Protein AF-A0A931THS2-F1 (afdb_monomer_lite)

Secondary structure (DSSP, 8-state):
--HHHHHHHHHHHHHHHTT-HHHHHHHHHHHHHHS---PPPHHHHHHHHHHHHHHHHHHHHHHHHHHHHHHHHHHHHHHHHHHHHHHHHHHHHHHHHHHHHHHHHHHHHHHHHHHHTT--HHHHHHHHHHHHHHHHT-HHHHHHHHHHHHHHHHHHHHHHHHHHTTTTS--

pLDDT: mean 73.11, std 12.32, range [36.84, 94.56]

Radius of gyration: 36.41 Å; chains: 1; bounding box: 81×37×89 Å

Foldseek 3Di:
DDPVLVVLVVQLVVCVVVVVVVSNVVSVVVNVVPDDPDPDDPVNVVVVVVVVVVVVVVVVVVVVVVVVVVVVCCVVVVVVCCVVVVVVVVVVVVVVVVLVVVLVVVLVVVVVVCVVVVHDPVVSVVSSVVSVVVVVVPVVVVVVVVVVVVVVVVVVVVVCVVVVVPVPPDD

Sequence (171 aa):
MDEDLLHRYSRWRAAESAGQDEEADAAFKAVFAAVPDRPASLDFAARTMRAIAETAARDARRARRTRAAAMAGGVIGGAAAAYYGAGWLASALSTAFVGALNVLIGAVVSAATVIERGGDAWTVIGSLGRAAAAFVSDPRVTFMLIAIQGIAAAALFALQRLLGSDGETFK

Structure (mmCIF, N/CA/C/O backbone):
data_AF-A0A931THS2-F1
#
_entry.id   AF-A0A931THS2-F1
#
loop_
_atom_site.group_PDB
_atom_site.id
_atom_site.type_symbol
_atom_site.label_atom_id
_atom_site.label_alt_id
_atom_site.label_comp_id
_atom_site.label_asym_id
_atom_site.label_entity_id
_atom_site.label_seq_id
_atom_site.pdbx_PDB_ins_code
_atom_site.Cartn_x
_atom_site.Cartn_y
_atom_site.Cartn_z
_atom_site.occupancy
_atom_site.B_iso_or_equiv
_atom_site.auth_seq_id
_atom_site.auth_comp_id
_atom_site.auth_asym_id
_atom_site.auth_atom_id
_atom_site.pdbx_PDB_model_num
ATOM 1 N N . MET A 1 1 ? -34.697 -0.867 34.767 1.00 59.56 1 MET A N 1
ATOM 2 C CA . MET A 1 1 ? -34.247 0.150 33.797 1.00 59.56 1 MET A CA 1
ATOM 3 C C . MET A 1 1 ? -35.371 1.155 33.746 1.00 59.56 1 MET A C 1
ATOM 5 O O . MET A 1 1 ? -36.477 0.725 33.450 1.00 59.56 1 MET A O 1
ATOM 9 N N . ASP A 1 2 ? -35.133 2.390 34.186 1.00 82.25 2 ASP A N 1
ATOM 10 C CA . ASP A 1 2 ? -36.204 3.380 34.356 1.00 82.25 2 ASP A CA 1
ATOM 11 C C . ASP A 1 2 ? -36.938 3.627 33.034 1.00 82.25 2 ASP A C 1
ATOM 13 O O . ASP A 1 2 ? -36.303 3.755 31.984 1.00 82.25 2 ASP A O 1
ATOM 17 N N . GLU A 1 3 ? -38.272 3.685 33.078 1.00 84.06 3 GLU A N 1
ATOM 18 C CA . GLU A 1 3 ? -39.120 3.926 31.899 1.00 84.06 3 GLU A CA 1
ATOM 19 C C . GLU A 1 3 ? -38.751 5.234 31.177 1.00 84.06 3 GLU A C 1
ATOM 21 O O . GLU A 1 3 ? -38.808 5.305 29.950 1.00 84.06 3 GLU A O 1
ATOM 26 N N . ASP A 1 4 ? -38.269 6.234 31.919 1.00 85.44 4 ASP A N 1
ATOM 27 C CA . ASP A 1 4 ? -37.792 7.511 31.381 1.00 85.44 4 ASP A CA 1
ATOM 28 C C . ASP A 1 4 ? -36.524 7.351 30.514 1.00 85.44 4 ASP A C 1
ATOM 30 O O . ASP A 1 4 ? -36.424 7.920 29.426 1.00 85.44 4 ASP A O 1
ATOM 34 N N . LEU A 1 5 ? -35.576 6.496 30.916 1.00 85.12 5 LEU A N 1
ATOM 35 C CA . LEU A 1 5 ? -34.376 6.208 30.115 1.00 85.12 5 LEU A CA 1
ATOM 36 C C . LEU A 1 5 ? -34.723 5.483 28.811 1.00 85.12 5 LEU A C 1
ATOM 38 O O . LEU A 1 5 ? -34.158 5.791 27.762 1.00 85.12 5 LEU A O 1
ATOM 42 N N . LEU A 1 6 ? -35.671 4.545 28.867 1.00 88.00 6 LEU A N 1
ATOM 43 C CA . LEU A 1 6 ? -36.189 3.847 27.689 1.00 88.00 6 LEU A CA 1
ATOM 44 C C . LEU A 1 6 ? -36.870 4.814 26.719 1.00 88.00 6 LEU A C 1
ATOM 46 O O . LEU A 1 6 ? -36.627 4.747 25.512 1.00 88.00 6 LEU A O 1
ATOM 50 N N . HIS A 1 7 ? -37.668 5.746 27.240 1.00 88.81 7 HIS A N 1
ATOM 51 C CA . HIS A 1 7 ? -38.327 6.760 26.429 1.00 88.81 7 HIS A CA 1
ATOM 52 C C . HIS A 1 7 ? -37.309 7.684 25.743 1.00 88.81 7 HIS A C 1
ATOM 54 O O . HIS A 1 7 ? -37.352 7.853 24.522 1.00 88.81 7 HIS A O 1
ATOM 60 N N . ARG A 1 8 ? -36.321 8.198 26.484 1.00 88.56 8 ARG A N 1
ATOM 61 C CA . ARG A 1 8 ? -35.245 9.044 25.934 1.00 88.56 8 ARG A CA 1
ATOM 62 C C . ARG A 1 8 ? -34.393 8.308 24.898 1.00 88.56 8 ARG A C 1
ATOM 64 O O . ARG A 1 8 ? -34.107 8.867 23.843 1.00 88.56 8 ARG A O 1
ATOM 71 N N . TYR A 1 9 ? -34.054 7.044 25.152 1.00 89.69 9 TYR A N 1
ATOM 72 C CA . TYR A 1 9 ? -33.337 6.198 24.196 1.00 89.69 9 TYR A CA 1
ATOM 73 C C . TYR A 1 9 ? -34.141 5.986 22.908 1.00 89.69 9 TYR A C 1
ATOM 75 O O . TYR A 1 9 ? -33.600 6.111 21.811 1.00 89.69 9 TYR A O 1
ATOM 83 N N . SER A 1 10 ? -35.443 5.706 23.027 1.00 91.81 10 SER A N 1
ATOM 84 C CA . SER A 1 10 ? -36.316 5.516 21.864 1.00 91.81 10 SER A CA 1
ATOM 85 C C . SER A 1 10 ? -36.422 6.779 21.004 1.00 91.81 10 SER A C 1
ATOM 87 O O . SER A 1 10 ? -36.411 6.685 19.778 1.00 91.81 10 SER A O 1
ATOM 89 N N . ARG A 1 11 ? -36.434 7.958 21.641 1.00 90.25 11 ARG A N 1
ATOM 90 C CA . ARG A 1 11 ? -36.458 9.262 20.974 1.00 90.25 11 ARG A CA 1
ATOM 91 C C . ARG A 1 11 ? -35.161 9.550 20.226 1.00 90.25 11 ARG A C 1
ATOM 93 O O . ARG A 1 11 ? -35.215 9.920 19.059 1.00 90.25 11 ARG A O 1
ATOM 100 N N . TRP A 1 12 ? -34.017 9.319 20.870 1.00 93.62 12 TRP A N 1
ATOM 101 C CA . TRP A 1 12 ? -32.712 9.421 20.215 1.00 93.62 12 TRP A CA 1
ATOM 102 C C . TRP A 1 12 ? -32.638 8.508 18.984 1.00 93.62 12 TRP A C 1
ATOM 104 O O . TRP A 1 12 ? -32.339 8.962 17.885 1.00 93.62 12 TRP A O 1
ATOM 114 N N . ARG A 1 13 ? -33.014 7.234 19.141 1.00 94.56 13 ARG A N 1
ATOM 115 C CA . ARG A 1 13 ? -32.947 6.234 18.067 1.00 94.56 13 ARG A CA 1
ATOM 116 C C . ARG A 1 13 ? -33.883 6.549 16.894 1.00 94.56 13 ARG A C 1
ATOM 118 O O . ARG A 1 13 ? -33.567 6.188 15.764 1.00 94.56 13 ARG A O 1
ATOM 125 N N . ALA A 1 14 ? -35.016 7.204 17.154 1.00 93.81 14 ALA A N 1
ATOM 126 C CA . ALA A 1 14 ? -35.934 7.682 16.123 1.00 93.81 14 ALA A CA 1
ATOM 127 C C . ALA A 1 14 ? -35.346 8.863 15.328 1.00 93.81 14 ALA A C 1
ATOM 129 O O . ALA A 1 14 ? -35.363 8.812 14.099 1.00 93.81 14 ALA A O 1
ATOM 130 N N . ALA A 1 15 ? -34.772 9.862 16.010 1.00 90.62 15 ALA A N 1
ATOM 131 C CA . ALA A 1 15 ? -34.123 11.017 15.379 1.00 90.62 15 ALA A CA 1
ATOM 132 C C . ALA A 1 15 ? -32.909 10.608 14.523 1.00 90.62 15 ALA A C 1
ATOM 134 O O . ALA A 1 15 ? -32.779 11.042 13.380 1.00 90.62 15 ALA A O 1
ATOM 135 N N . GLU A 1 16 ? -32.085 9.686 15.032 1.00 91.19 16 GLU A N 1
ATOM 136 C CA . GLU A 1 16 ? -30.945 9.106 14.308 1.00 91.19 16 GLU A CA 1
ATOM 137 C C . GLU A 1 16 ? -31.406 8.396 13.023 1.00 91.19 16 GLU A C 1
ATOM 139 O O . GLU A 1 16 ? -30.885 8.626 11.936 1.00 91.19 16 GLU A O 1
ATOM 144 N N . SER A 1 17 ? -32.452 7.564 13.121 1.00 93.38 17 SER A N 1
ATOM 145 C CA . SER A 1 17 ? -32.993 6.846 11.959 1.00 93.38 17 SER A CA 1
ATOM 146 C C . SER A 1 17 ? -33.655 7.758 10.920 1.00 93.38 17 SER A C 1
ATOM 148 O O . SER A 1 17 ? -33.793 7.362 9.764 1.00 93.38 17 SER A O 1
ATOM 150 N N . ALA A 1 18 ? -34.056 8.965 11.328 1.00 94.12 18 ALA A N 1
ATOM 151 C CA . ALA A 1 18 ? -34.640 9.986 10.467 1.00 94.12 18 ALA A CA 1
ATOM 152 C C . ALA A 1 18 ? -33.591 10.940 9.858 1.00 94.12 18 ALA A C 1
ATOM 154 O O . ALA A 1 18 ? -33.964 11.793 9.054 1.00 94.12 18 ALA A O 1
ATOM 155 N N . GLY A 1 19 ? -32.305 10.806 10.215 1.00 92.38 19 GLY A N 1
ATOM 156 C CA . GLY A 1 19 ? -31.227 11.685 9.743 1.00 92.38 19 GLY A CA 1
ATOM 157 C C . GLY A 1 19 ? -31.298 13.110 10.304 1.00 92.38 19 GLY A C 1
ATOM 158 O O . GLY A 1 19 ? -30.885 14.058 9.642 1.00 92.38 19 GLY A O 1
ATOM 159 N N . GLN A 1 20 ? -31.892 13.283 11.487 1.00 92.56 20 GLN A N 1
ATOM 160 C CA . GLN A 1 20 ? -32.038 14.580 12.147 1.00 92.56 20 GLN A CA 1
ATOM 161 C C . GLN A 1 20 ? -30.887 14.802 13.133 1.00 92.56 20 GLN A C 1
ATOM 163 O O . GLN A 1 20 ? -31.077 14.703 14.344 1.00 92.56 20 GLN A O 1
ATOM 168 N N . ASP A 1 21 ? -29.697 15.094 12.608 1.00 90.88 21 ASP A N 1
ATOM 169 C CA . ASP A 1 21 ? -28.438 15.110 13.370 1.00 90.88 21 ASP A CA 1
ATOM 170 C C . ASP A 1 21 ? -28.481 16.004 14.624 1.00 90.88 21 ASP A C 1
ATOM 172 O O . ASP A 1 21 ? -28.057 15.580 15.695 1.00 90.88 21 ASP A O 1
ATOM 176 N N . GLU A 1 22 ? -29.052 17.212 14.545 1.00 91.44 22 GLU A N 1
ATOM 177 C CA . GLU A 1 22 ? -29.143 18.127 15.699 1.00 91.44 22 GLU A CA 1
ATOM 178 C C . GLU A 1 22 ? -30.064 17.596 16.812 1.00 91.44 22 GLU A C 1
ATOM 180 O O . GLU A 1 22 ? -29.766 17.735 18.004 1.00 91.44 22 GLU A O 1
ATOM 185 N N . GLU A 1 23 ? -31.184 16.970 16.439 1.00 88.62 23 GLU A N 1
ATOM 186 C CA . GLU A 1 23 ? -32.134 16.391 17.393 1.00 88.62 23 GLU A CA 1
ATOM 187 C C . GLU A 1 23 ? -31.596 15.079 17.978 1.00 88.62 23 GLU A C 1
ATOM 189 O O . GLU A 1 23 ? -31.765 14.821 19.174 1.00 88.62 23 GLU A O 1
ATOM 194 N N . ALA A 1 24 ? -30.880 14.292 17.172 1.00 87.94 24 ALA A N 1
ATOM 195 C CA . ALA A 1 24 ? -30.158 13.111 17.621 1.00 87.94 24 ALA A CA 1
ATOM 196 C C . ALA A 1 24 ? -29.085 13.490 18.653 1.00 87.94 24 ALA A C 1
ATOM 198 O O . ALA A 1 24 ? -29.066 12.920 19.743 1.00 87.94 24 ALA A O 1
ATOM 199 N N . ASP A 1 25 ? -28.279 14.518 18.392 1.00 91.56 25 ASP A N 1
ATOM 200 C CA . ASP A 1 25 ? -27.254 14.997 19.324 1.00 91.56 25 ASP A CA 1
ATOM 201 C C . ASP A 1 25 ? -27.852 15.502 20.647 1.00 91.56 25 ASP A C 1
ATOM 203 O O . ASP A 1 25 ? -27.347 15.206 21.738 1.00 91.56 25 ASP A O 1
ATOM 207 N N . ALA A 1 26 ? -28.953 16.257 20.578 1.00 89.69 26 ALA A N 1
ATOM 208 C CA . ALA A 1 26 ? -29.652 16.753 21.761 1.00 89.69 26 ALA A CA 1
ATOM 209 C C . ALA A 1 26 ? -30.255 15.605 22.591 1.00 89.69 26 ALA A C 1
ATOM 211 O O . ALA A 1 26 ? -30.106 15.572 23.819 1.00 89.69 26 ALA A O 1
ATOM 212 N N . ALA A 1 27 ? -30.895 14.637 21.932 1.00 88.56 27 ALA A N 1
ATOM 213 C CA . ALA A 1 27 ? -31.472 13.467 22.581 1.00 88.56 27 ALA A CA 1
ATOM 214 C C . ALA A 1 27 ? -30.389 12.543 23.161 1.00 88.56 27 ALA A C 1
ATOM 216 O O . ALA A 1 27 ? -30.545 12.043 24.277 1.00 88.56 27 ALA A O 1
ATOM 217 N N . PHE A 1 28 ? -29.264 12.377 22.465 1.00 89.94 28 PHE A N 1
ATOM 218 C CA . PHE A 1 28 ? -28.112 11.616 22.938 1.00 89.94 28 PHE A CA 1
ATOM 219 C C . PHE A 1 28 ? -27.535 12.220 24.221 1.00 89.94 28 PHE A C 1
ATOM 221 O O . PHE A 1 28 ? -27.371 11.510 25.214 1.00 89.94 28 PHE A O 1
ATOM 228 N N . LYS A 1 29 ? -27.312 13.542 24.258 1.00 91.19 29 LYS A N 1
ATOM 229 C CA . LYS A 1 29 ? -26.867 14.248 25.475 1.00 91.19 29 LYS A CA 1
ATOM 230 C C . LYS A 1 29 ? -27.838 14.043 26.638 1.00 91.19 29 LYS A C 1
ATOM 232 O O . LYS A 1 29 ? -27.397 13.820 27.763 1.00 91.19 29 LYS A O 1
ATOM 237 N N . ALA A 1 30 ? -29.146 14.073 26.377 1.00 88.56 30 ALA A N 1
ATOM 238 C CA . ALA A 1 30 ? -30.173 13.864 27.398 1.00 88.56 30 ALA A CA 1
ATOM 239 C C . ALA A 1 30 ? -30.220 12.422 27.936 1.00 88.56 30 ALA A C 1
ATOM 241 O O . ALA A 1 30 ? -30.531 12.225 29.113 1.00 88.56 30 ALA A O 1
ATOM 242 N N . VAL A 1 31 ? -29.914 11.424 27.098 1.00 89.31 31 VAL A N 1
ATOM 243 C CA . VAL A 1 31 ? -29.732 10.027 27.523 1.00 89.31 31 VAL A CA 1
ATOM 244 C C . VAL A 1 31 ? -28.463 9.904 28.357 1.00 89.31 31 VAL A C 1
ATOM 246 O O . VAL A 1 31 ? -28.515 9.370 29.460 1.00 89.31 31 VAL A O 1
ATOM 249 N N . PHE A 1 32 ? -27.343 10.440 27.869 1.00 86.12 32 PHE A N 1
ATOM 250 C CA . PHE A 1 32 ? -26.042 10.327 28.524 1.00 86.12 32 PHE A CA 1
ATOM 251 C C . PHE A 1 32 ? -26.024 11.006 29.899 1.00 86.12 32 PHE A C 1
ATOM 253 O O . PHE A 1 32 ? -25.539 10.426 30.863 1.00 86.12 32 PHE A O 1
ATOM 260 N N . ALA A 1 33 ? -26.633 12.189 30.023 1.00 88.88 33 ALA A N 1
ATOM 261 C CA . ALA A 1 33 ? -26.763 12.903 31.294 1.00 88.88 33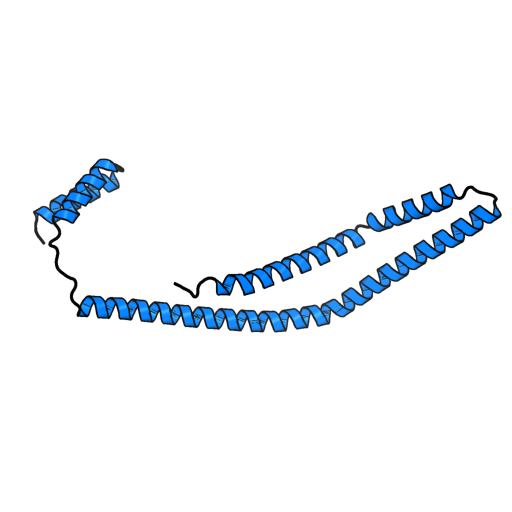 ALA A CA 1
ATOM 262 C C . ALA A 1 33 ? -27.664 12.182 32.315 1.00 88.88 33 ALA A C 1
ATOM 264 O O . ALA A 1 33 ? -27.545 12.420 33.514 1.00 88.88 33 ALA A O 1
ATOM 265 N N . ALA A 1 34 ? -28.573 11.319 31.852 1.00 86.12 34 ALA A N 1
ATOM 266 C CA . ALA A 1 34 ? -29.447 10.524 32.712 1.00 86.12 34 ALA A CA 1
ATOM 267 C C . ALA A 1 34 ? -28.808 9.194 33.150 1.00 86.12 34 ALA A C 1
ATOM 269 O O . ALA A 1 34 ? -29.362 8.504 34.009 1.00 86.12 34 ALA A O 1
ATOM 270 N N . VAL A 1 35 ? -27.654 8.813 32.586 1.00 83.12 35 VAL A N 1
ATOM 271 C CA . VAL A 1 35 ? -26.925 7.621 33.025 1.00 83.12 35 VAL A CA 1
ATOM 272 C C . VAL A 1 35 ? -26.259 7.923 34.371 1.00 83.12 35 VAL A C 1
ATOM 274 O O . VAL A 1 35 ? -25.478 8.869 34.467 1.00 83.12 35 VAL A O 1
ATOM 277 N N . PRO A 1 36 ? -26.531 7.133 35.425 1.00 81.06 36 PRO A N 1
ATOM 278 C CA . PRO A 1 36 ? -25.878 7.331 36.707 1.00 81.06 36 PRO A CA 1
ATOM 279 C C . PRO A 1 36 ? -24.377 7.077 36.578 1.00 81.06 36 PRO A C 1
ATOM 281 O O . PRO A 1 36 ? -23.967 6.020 36.089 1.00 81.06 36 PRO A O 1
ATOM 284 N N . ASP A 1 37 ? -23.579 8.019 37.076 1.00 78.69 37 ASP A N 1
ATOM 285 C CA . ASP A 1 37 ? -22.126 7.901 37.133 1.00 78.69 37 ASP A CA 1
ATOM 286 C C . ASP A 1 37 ? -21.752 6.842 38.179 1.00 78.69 37 ASP A C 1
ATOM 288 O O . ASP A 1 37 ? -21.668 7.093 39.384 1.00 78.69 37 ASP A O 1
ATOM 292 N N . ARG A 1 38 ? -21.664 5.588 37.728 1.00 80.62 38 ARG A N 1
ATOM 293 C CA . ARG A 1 38 ? -21.221 4.460 38.543 1.00 80.62 38 ARG A CA 1
ATOM 294 C C . ARG A 1 38 ? -19.804 4.103 38.125 1.00 80.62 38 ARG A C 1
ATOM 296 O O . ARG A 1 38 ? -19.618 3.687 36.979 1.00 80.62 38 ARG A O 1
ATOM 303 N N . PRO A 1 39 ? -18.819 4.184 39.037 1.00 80.69 39 PRO A N 1
ATOM 304 C CA . PRO A 1 39 ? -17.473 3.746 38.719 1.00 80.69 39 PRO A CA 1
ATOM 305 C C . PRO A 1 39 ? -17.519 2.275 38.304 1.00 80.69 39 PRO A C 1
ATOM 307 O O . PRO A 1 39 ? -18.121 1.436 38.984 1.00 80.69 39 PRO A O 1
ATOM 310 N N . ALA A 1 40 ? -16.906 1.966 37.162 1.00 79.44 40 ALA A N 1
ATOM 311 C CA . ALA A 1 40 ? -16.756 0.591 36.720 1.00 79.44 40 ALA A CA 1
ATOM 312 C C . ALA A 1 40 ? -16.045 -0.211 37.818 1.00 79.44 40 ALA A C 1
ATOM 314 O O . ALA A 1 40 ? -15.078 0.260 38.422 1.00 79.44 40 ALA A O 1
ATOM 315 N N . SER A 1 41 ? -16.521 -1.426 38.096 1.00 89.25 41 SER A N 1
ATOM 316 C CA . SER A 1 41 ? -15.869 -2.255 39.105 1.00 89.25 41 SER A CA 1
ATOM 317 C C . SER A 1 41 ? -14.440 -2.586 38.671 1.00 89.25 41 SER A C 1
ATOM 319 O O . SER A 1 41 ? -14.168 -2.823 37.490 1.00 89.25 41 SER A O 1
ATOM 321 N N . LEU A 1 42 ? -13.518 -2.647 39.634 1.00 89.44 42 LEU A N 1
ATOM 322 C CA . LEU A 1 42 ? -12.133 -3.055 39.374 1.00 89.44 42 LEU A CA 1
ATOM 323 C C . LEU A 1 42 ? -12.063 -4.429 38.692 1.00 89.44 42 LEU A C 1
ATOM 325 O O . LEU A 1 42 ? -11.206 -4.661 37.846 1.00 89.44 42 LEU A O 1
ATOM 329 N N . ASP A 1 43 ? -13.006 -5.315 39.009 1.00 92.12 43 ASP A N 1
ATOM 330 C CA . ASP A 1 43 ? -13.120 -6.633 38.390 1.00 92.12 43 ASP A CA 1
ATOM 331 C C . ASP A 1 43 ? -13.551 -6.570 36.912 1.00 92.12 43 ASP A C 1
ATOM 333 O O . ASP A 1 43 ? -13.038 -7.313 36.073 1.00 92.12 43 ASP A O 1
ATOM 337 N N . PHE A 1 44 ? -14.452 -5.650 36.554 1.00 89.94 44 PHE A N 1
ATOM 338 C CA . PHE A 1 44 ? -14.795 -5.393 35.156 1.00 89.94 44 PHE A CA 1
ATOM 339 C C . PHE A 1 44 ? -13.590 -4.832 34.391 1.00 89.94 44 PHE A C 1
ATOM 341 O O . PHE A 1 44 ? -13.250 -5.342 33.324 1.00 89.94 44 PHE A O 1
ATOM 348 N N . ALA A 1 45 ? -12.895 -3.843 34.960 1.00 88.94 45 ALA A N 1
ATOM 349 C CA . ALA A 1 45 ? -11.683 -3.284 34.364 1.00 88.94 45 ALA A CA 1
ATOM 350 C C . ALA A 1 45 ? -10.597 -4.357 34.164 1.00 88.94 45 ALA A C 1
ATOM 352 O O . ALA A 1 45 ? -10.015 -4.455 33.082 1.00 88.94 45 ALA A O 1
ATOM 353 N N . ALA A 1 46 ? -10.376 -5.221 35.159 1.00 91.06 46 ALA A N 1
ATOM 354 C CA . ALA A 1 46 ? -9.411 -6.313 35.076 1.00 91.06 46 ALA A CA 1
ATOM 355 C C . ALA A 1 46 ? -9.771 -7.334 33.984 1.00 91.06 46 ALA A C 1
ATOM 357 O O . ALA A 1 46 ? -8.893 -7.776 33.238 1.00 91.06 46 ALA A O 1
ATOM 358 N N . ARG A 1 47 ? -11.055 -7.695 33.848 1.00 92.69 47 ARG A N 1
ATOM 359 C CA . ARG A 1 47 ? -11.525 -8.605 32.790 1.00 92.69 47 ARG A CA 1
ATOM 360 C C . ARG A 1 47 ? -11.356 -8.005 31.400 1.00 92.69 47 ARG A C 1
ATOM 362 O O . ARG A 1 47 ? -10.855 -8.690 30.510 1.00 92.69 47 ARG A O 1
ATOM 369 N N . THR A 1 48 ? -11.700 -6.734 31.230 1.00 92.19 48 THR A N 1
ATOM 370 C CA . THR A 1 48 ? -11.545 -6.028 29.953 1.00 92.19 48 THR A CA 1
ATOM 371 C C . THR A 1 48 ? -10.074 -5.906 29.562 1.00 92.19 48 THR A C 1
ATOM 373 O O . THR A 1 48 ? -9.706 -6.269 28.447 1.00 92.19 48 THR A O 1
ATOM 376 N N . MET A 1 49 ? -9.199 -5.502 30.488 1.00 90.25 49 MET A N 1
ATOM 377 C CA . MET A 1 49 ? -7.757 -5.410 30.225 1.00 90.25 49 MET A CA 1
ATOM 378 C C . MET A 1 49 ? -7.136 -6.773 29.904 1.00 90.25 49 MET A C 1
ATOM 380 O O . MET A 1 49 ? -6.290 -6.862 29.017 1.00 90.25 49 MET A O 1
ATOM 384 N N . ARG A 1 50 ? -7.580 -7.852 30.564 1.00 91.88 50 ARG A N 1
ATOM 385 C CA . ARG A 1 50 ? -7.139 -9.216 30.236 1.00 91.88 50 ARG A CA 1
ATOM 386 C C . ARG A 1 50 ? -7.561 -9.618 28.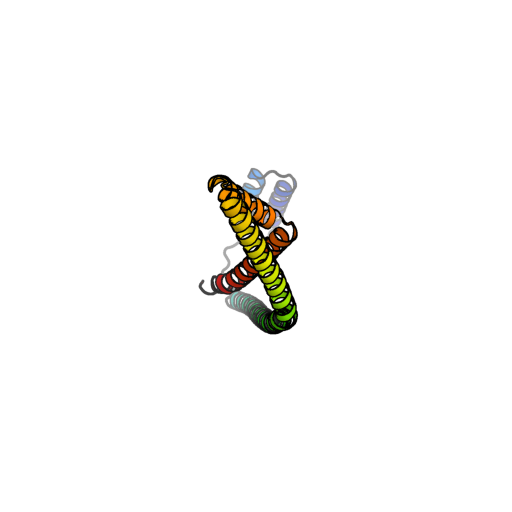821 1.00 91.88 50 ARG A C 1
ATOM 388 O O . ARG A 1 50 ? -6.732 -10.138 28.082 1.00 91.88 50 ARG A O 1
ATOM 395 N N . ALA A 1 51 ? -8.801 -9.333 28.423 1.00 88.44 51 ALA A N 1
ATOM 396 C CA . ALA A 1 51 ? -9.277 -9.619 27.070 1.00 88.44 51 ALA A CA 1
ATOM 397 C C . ALA A 1 51 ? -8.476 -8.848 26.003 1.00 88.44 51 ALA A C 1
ATOM 399 O O . ALA A 1 51 ? -8.056 -9.440 25.010 1.00 88.44 51 ALA A O 1
ATOM 400 N N . ILE A 1 52 ? -8.188 -7.563 26.249 1.00 87.69 52 ILE A N 1
ATOM 401 C CA . ILE A 1 52 ? -7.347 -6.730 25.372 1.00 87.69 52 ILE A CA 1
ATOM 402 C C . ILE A 1 52 ? -5.916 -7.282 25.294 1.00 87.69 52 ILE A C 1
ATOM 404 O O . ILE A 1 52 ? -5.330 -7.366 24.215 1.00 87.69 52 ILE A O 1
ATOM 408 N N . ALA A 1 53 ? -5.342 -7.694 26.426 1.00 85.31 53 ALA A N 1
ATOM 409 C CA . ALA A 1 53 ? -4.003 -8.273 26.463 1.00 85.31 53 ALA A CA 1
ATOM 410 C C . ALA A 1 53 ? -3.931 -9.598 25.685 1.00 85.31 53 ALA A C 1
ATOM 412 O O . ALA A 1 53 ? -2.954 -9.853 24.980 1.00 85.31 53 ALA A O 1
ATOM 413 N N . GLU A 1 54 ? -4.967 -10.434 25.765 1.00 87.69 54 GLU A N 1
ATOM 414 C CA . GLU A 1 54 ? -5.049 -11.685 25.009 1.00 87.69 54 GLU A CA 1
ATOM 415 C C . GLU A 1 54 ? -5.149 -11.451 23.497 1.00 87.69 54 GLU A C 1
ATOM 417 O O . GLU A 1 54 ? -4.486 -12.157 22.728 1.00 87.69 54 GLU A O 1
ATOM 422 N N . THR A 1 55 ? -5.929 -10.460 23.052 1.00 82.69 55 THR A N 1
ATOM 423 C CA . THR A 1 55 ? -5.998 -10.094 21.630 1.00 82.69 55 THR A CA 1
ATOM 424 C C . THR A 1 55 ? -4.672 -9.515 21.147 1.00 82.69 55 THR A C 1
ATOM 426 O O . THR A 1 55 ? -4.124 -10.008 20.162 1.00 82.69 55 THR A O 1
ATOM 429 N N . ALA A 1 56 ? -4.078 -8.586 21.901 1.00 77.44 56 ALA A N 1
ATOM 430 C CA . ALA A 1 56 ? -2.775 -8.007 21.577 1.00 77.44 56 ALA A CA 1
ATOM 431 C C . ALA A 1 56 ? -1.671 -9.079 21.493 1.00 77.44 56 ALA A C 1
ATOM 433 O O . ALA A 1 56 ? -0.847 -9.077 20.576 1.00 77.44 56 ALA A O 1
ATOM 434 N N . ALA A 1 57 ? -1.677 -10.060 22.400 1.00 81.12 57 ALA A N 1
ATOM 435 C CA . ALA A 1 57 ? -0.726 -11.168 22.373 1.00 81.12 57 ALA A CA 1
ATOM 436 C C . ALA A 1 57 ? -0.908 -12.079 21.145 1.00 81.12 57 ALA A C 1
ATOM 438 O O . ALA A 1 57 ? 0.079 -12.588 20.599 1.00 81.12 57 ALA A O 1
ATOM 439 N N . ARG A 1 58 ? -2.149 -12.305 20.694 1.00 78.50 58 ARG A N 1
ATOM 440 C CA . ARG A 1 58 ? -2.434 -13.065 19.464 1.00 78.50 58 ARG A CA 1
ATOM 441 C C . ARG A 1 58 ? -1.939 -12.320 18.228 1.00 78.50 58 ARG A C 1
ATOM 443 O O . ARG A 1 58 ? -1.275 -12.941 17.391 1.00 78.50 58 ARG A O 1
ATOM 450 N N . ASP A 1 59 ? -2.172 -11.016 18.155 1.00 73.44 59 ASP A N 1
ATOM 451 C CA . ASP A 1 59 ? -1.723 -10.182 17.038 1.00 73.44 59 ASP A CA 1
ATOM 452 C C . ASP A 1 59 ? -0.196 -10.097 16.975 1.00 73.44 59 ASP A C 1
ATOM 454 O O . ASP A 1 59 ? 0.394 -10.337 15.918 1.00 73.44 59 ASP A O 1
ATOM 458 N N . ALA A 1 60 ? 0.472 -9.926 18.119 1.00 71.19 60 ALA A N 1
ATOM 459 C CA . ALA A 1 60 ? 1.931 -9.944 18.202 1.00 71.19 60 ALA A CA 1
ATOM 460 C C . ALA A 1 60 ? 2.532 -11.276 17.710 1.00 71.19 60 ALA A C 1
ATOM 462 O O . ALA A 1 60 ? 3.531 -11.297 16.984 1.00 71.19 60 ALA A O 1
ATOM 463 N N . ARG A 1 61 ? 1.919 -12.417 18.057 1.00 76.88 61 ARG A N 1
ATOM 464 C CA . ARG A 1 61 ? 2.353 -13.737 17.559 1.00 76.88 61 ARG A CA 1
ATOM 465 C C . ARG A 1 61 ? 2.141 -13.874 16.053 1.00 76.88 61 ARG A C 1
ATOM 467 O O . ARG A 1 61 ? 2.991 -14.453 15.374 1.00 76.88 61 ARG A O 1
ATOM 474 N N . ARG A 1 62 ? 1.032 -13.350 15.524 1.00 72.00 62 ARG A N 1
ATOM 475 C CA . ARG A 1 62 ? 0.733 -13.377 14.088 1.00 72.00 62 ARG A CA 1
ATOM 476 C C . ARG A 1 62 ? 1.729 -12.523 13.304 1.00 72.00 62 ARG A C 1
ATOM 478 O O . ARG A 1 62 ? 2.283 -13.020 12.329 1.00 72.00 62 ARG A O 1
ATOM 485 N N . ALA A 1 63 ? 2.041 -11.323 13.790 1.00 68.81 63 ALA A N 1
ATOM 486 C CA . ALA A 1 63 ? 3.046 -10.435 13.208 1.00 68.81 63 ALA A CA 1
ATOM 487 C C . ALA A 1 63 ? 4.451 -11.065 13.189 1.00 68.81 63 ALA A C 1
ATOM 489 O O . ALA A 1 63 ? 5.163 -10.995 12.189 1.00 68.81 63 ALA A O 1
ATOM 490 N N . ARG A 1 64 ? 4.849 -11.760 14.263 1.00 70.44 64 ARG A N 1
ATOM 491 C CA . ARG A 1 64 ? 6.129 -12.492 14.287 1.00 70.44 64 ARG A CA 1
ATOM 492 C C . ARG A 1 64 ? 6.176 -13.611 13.246 1.00 70.44 64 ARG A C 1
ATOM 494 O O . ARG A 1 64 ? 7.186 -13.769 12.567 1.00 70.44 64 ARG A O 1
ATOM 501 N N . ARG A 1 65 ? 5.085 -14.370 13.089 1.00 71.88 65 ARG A N 1
ATOM 502 C CA . ARG A 1 65 ? 4.999 -15.452 12.093 1.00 71.88 65 ARG A CA 1
ATOM 503 C C . ARG A 1 65 ? 5.034 -14.927 10.661 1.00 71.88 65 ARG A C 1
ATOM 505 O O . ARG A 1 65 ? 5.722 -15.513 9.832 1.00 71.88 65 ARG A O 1
ATOM 512 N N . THR A 1 66 ? 4.336 -13.832 10.365 1.00 69.31 66 THR A N 1
ATOM 513 C CA . THR A 1 66 ? 4.357 -13.233 9.023 1.00 69.31 66 THR A CA 1
ATOM 514 C C . THR A 1 66 ? 5.728 -12.653 8.687 1.00 69.31 66 THR A C 1
ATOM 516 O O . THR A 1 66 ? 6.199 -12.864 7.574 1.00 69.31 66 THR A O 1
ATOM 519 N N . ARG A 1 67 ? 6.412 -12.008 9.645 1.00 67.00 67 ARG A N 1
ATOM 520 C CA . ARG A 1 67 ? 7.804 -11.553 9.474 1.00 67.00 67 ARG A CA 1
ATOM 521 C C . ARG A 1 67 ? 8.754 -12.721 9.199 1.00 67.00 67 ARG A C 1
ATOM 523 O O . ARG A 1 67 ? 9.519 -12.660 8.241 1.00 67.00 67 ARG A O 1
ATOM 530 N N . ALA A 1 68 ? 8.660 -13.806 9.971 1.00 70.81 68 ALA A N 1
ATOM 531 C CA . ALA A 1 68 ? 9.487 -14.996 9.763 1.00 70.81 68 ALA A CA 1
ATOM 532 C C . ALA A 1 68 ? 9.243 -15.641 8.385 1.00 70.81 68 ALA A C 1
ATOM 534 O O . ALA A 1 68 ? 10.194 -15.971 7.678 1.00 70.81 68 ALA A O 1
ATOM 535 N N . ALA A 1 69 ? 7.978 -15.762 7.972 1.00 66.75 69 ALA A N 1
ATOM 536 C CA . ALA A 1 69 ? 7.619 -16.291 6.658 1.00 66.75 69 ALA A CA 1
ATOM 537 C C . ALA A 1 69 ? 8.108 -15.390 5.512 1.00 66.75 69 ALA A C 1
ATOM 539 O O . ALA A 1 69 ? 8.601 -15.894 4.506 1.00 66.75 69 ALA A O 1
ATOM 540 N N . ALA A 1 70 ? 8.021 -14.066 5.670 1.00 67.19 70 ALA A N 1
ATOM 541 C CA . ALA A 1 70 ? 8.509 -13.111 4.680 1.00 67.19 70 ALA A CA 1
ATOM 542 C C . ALA A 1 70 ? 10.036 -13.168 4.527 1.00 67.19 70 ALA A C 1
ATOM 544 O O . ALA A 1 70 ? 10.530 -13.168 3.403 1.00 67.19 70 ALA A O 1
ATOM 545 N N . MET A 1 71 ? 10.781 -13.275 5.632 1.00 70.25 71 MET A N 1
ATOM 546 C CA . MET A 1 71 ? 12.238 -13.439 5.587 1.00 70.25 71 MET A CA 1
ATOM 547 C C . MET A 1 71 ? 12.633 -14.753 4.907 1.00 70.25 71 MET A C 1
ATOM 549 O O . MET A 1 71 ? 13.463 -14.745 4.001 1.00 70.25 71 MET A O 1
ATOM 553 N N . ALA A 1 72 ? 11.999 -15.869 5.281 1.00 67.94 72 ALA A N 1
ATOM 554 C CA . ALA A 1 72 ? 12.268 -17.167 4.666 1.00 67.94 72 ALA A CA 1
ATOM 555 C C . ALA A 1 72 ? 11.944 -17.169 3.161 1.00 67.94 72 ALA A C 1
ATOM 557 O O . ALA A 1 72 ? 12.755 -17.618 2.350 1.00 67.94 72 ALA A O 1
ATOM 558 N N . GLY A 1 73 ? 10.794 -16.606 2.775 1.00 64.12 73 GLY A N 1
ATOM 559 C CA . GLY A 1 73 ? 10.404 -16.459 1.373 1.00 64.12 73 GLY A CA 1
ATOM 560 C C . GLY A 1 73 ? 11.346 -15.547 0.586 1.00 64.12 73 GLY A C 1
ATOM 561 O O . GLY A 1 73 ? 11.694 -15.866 -0.548 1.00 64.12 73 GLY A O 1
ATOM 562 N N . GLY A 1 74 ? 11.814 -14.455 1.196 1.00 66.75 74 GLY A N 1
ATOM 563 C CA . GLY A 1 74 ? 12.773 -13.532 0.590 1.00 66.75 74 GLY A CA 1
ATOM 564 C C . GLY A 1 74 ? 14.130 -14.178 0.310 1.00 66.75 74 GLY A C 1
ATOM 565 O O . GLY A 1 74 ? 14.667 -14.002 -0.779 1.00 66.75 74 GLY A O 1
ATOM 566 N N . VAL A 1 75 ? 14.661 -14.974 1.244 1.00 71.44 75 VAL A N 1
ATOM 567 C CA . VAL A 1 75 ? 15.940 -15.685 1.056 1.00 71.44 75 VAL A CA 1
ATOM 568 C C . VAL A 1 75 ? 15.835 -16.720 -0.063 1.00 71.44 75 VAL A C 1
ATOM 570 O O . VAL A 1 75 ? 16.684 -16.750 -0.953 1.00 71.44 75 VAL A O 1
ATOM 573 N N . ILE A 1 76 ? 14.778 -17.537 -0.061 1.00 70.62 76 ILE A N 1
ATOM 574 C CA . ILE A 1 76 ? 14.571 -18.572 -1.084 1.00 70.62 76 ILE A CA 1
ATOM 575 C C . ILE A 1 76 ? 14.331 -17.932 -2.457 1.00 70.62 76 ILE A C 1
ATOM 577 O O . ILE A 1 76 ? 14.956 -18.324 -3.442 1.00 70.62 76 ILE A O 1
ATOM 581 N N . GLY A 1 77 ? 13.467 -16.916 -2.522 1.00 67.50 77 GLY A N 1
ATOM 582 C CA . GLY A 1 77 ? 13.175 -16.188 -3.755 1.00 67.50 77 GLY A CA 1
ATOM 583 C C . GLY A 1 77 ? 14.400 -15.462 -4.309 1.00 67.50 77 GLY A C 1
ATOM 584 O O . GLY A 1 77 ? 14.661 -15.533 -5.507 1.00 67.50 77 GLY A O 1
ATOM 585 N N . GLY A 1 78 ? 15.194 -14.830 -3.441 1.00 67.00 78 GLY A N 1
ATOM 586 C CA . GLY A 1 78 ? 16.437 -14.160 -3.817 1.00 67.00 78 GLY A CA 1
ATOM 587 C C . GLY A 1 78 ? 17.492 -15.130 -4.347 1.00 67.00 78 GLY A C 1
ATOM 588 O O . GLY A 1 78 ? 18.093 -14.868 -5.387 1.00 67.00 78 GLY A O 1
ATOM 589 N N . ALA A 1 79 ? 17.676 -16.280 -3.692 1.00 68.50 79 ALA A N 1
ATOM 590 C CA . ALA A 1 79 ? 18.606 -17.311 -4.149 1.00 68.50 79 ALA A CA 1
ATOM 591 C C . ALA A 1 79 ? 18.194 -17.896 -5.510 1.00 68.50 79 ALA A C 1
ATOM 593 O O . ALA A 1 79 ? 19.035 -18.045 -6.396 1.00 68.50 79 ALA A O 1
ATOM 594 N N . ALA A 1 80 ? 16.901 -18.168 -5.710 1.00 67.00 80 ALA A N 1
ATOM 595 C CA . ALA A 1 80 ? 16.383 -18.630 -6.994 1.00 67.00 80 ALA A CA 1
ATOM 596 C C . ALA A 1 80 ? 16.565 -17.567 -8.091 1.00 67.00 80 ALA A C 1
ATOM 598 O O . ALA A 1 80 ? 17.060 -17.878 -9.173 1.00 67.00 80 ALA A O 1
ATOM 599 N N . ALA A 1 81 ? 16.238 -16.304 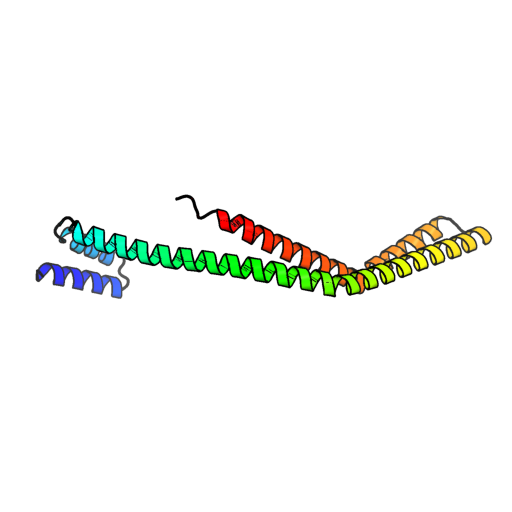-7.806 1.00 68.81 81 ALA A N 1
ATOM 600 C CA . ALA A 1 81 ? 16.428 -15.206 -8.748 1.00 68.81 81 ALA A CA 1
ATOM 601 C C . ALA A 1 81 ? 17.906 -15.016 -9.125 1.00 68.81 81 ALA A C 1
ATOM 603 O O . ALA A 1 81 ? 18.209 -14.808 -10.296 1.00 68.81 81 ALA A O 1
ATOM 604 N N . ALA A 1 82 ? 18.830 -15.143 -8.170 1.00 71.19 82 ALA A N 1
ATOM 605 C CA . ALA A 1 82 ? 20.262 -15.072 -8.442 1.00 71.19 82 ALA A CA 1
ATOM 606 C C . ALA A 1 82 ? 20.740 -16.252 -9.302 1.00 71.19 82 ALA A C 1
ATOM 608 O O . ALA A 1 82 ? 21.438 -16.047 -10.292 1.00 71.19 82 ALA A O 1
ATOM 609 N N . TYR A 1 83 ? 20.330 -17.478 -8.964 1.00 74.56 83 TYR A N 1
ATOM 610 C CA . TYR A 1 83 ? 20.751 -18.686 -9.672 1.00 74.56 83 TYR A CA 1
ATOM 611 C C . TYR A 1 83 ? 20.231 -18.731 -11.115 1.00 74.56 83 TYR A C 1
ATOM 613 O O . TYR A 1 83 ? 21.008 -18.895 -12.054 1.00 74.56 83 TYR A O 1
ATOM 621 N N . TYR A 1 84 ? 18.925 -18.527 -11.311 1.00 73.12 84 TYR A N 1
ATOM 622 C CA . TYR A 1 84 ? 18.315 -18.547 -12.644 1.00 73.12 84 TYR A CA 1
ATOM 623 C C . TYR A 1 84 ? 18.589 -17.260 -13.432 1.00 73.12 84 TYR A C 1
ATOM 625 O O . TYR A 1 84 ? 18.704 -17.292 -14.657 1.00 73.12 84 TYR A O 1
ATOM 633 N N . GLY A 1 85 ? 18.737 -16.127 -12.743 1.00 69.25 85 GLY A N 1
ATOM 634 C CA . GLY A 1 85 ? 19.026 -14.838 -13.361 1.00 69.25 85 GLY A CA 1
ATOM 635 C C . GLY A 1 85 ? 20.459 -14.723 -13.867 1.00 69.25 85 GLY A C 1
ATOM 636 O O . GLY A 1 85 ? 20.667 -14.113 -14.910 1.00 69.25 85 GLY A O 1
ATOM 637 N N . ALA A 1 86 ? 21.443 -15.339 -13.201 1.00 68.88 86 ALA A N 1
ATOM 638 C CA . ALA A 1 86 ? 22.855 -15.210 -13.569 1.00 68.88 86 ALA A CA 1
ATOM 639 C C . ALA A 1 86 ? 23.152 -15.677 -15.003 1.00 68.88 86 ALA A C 1
ATOM 641 O O . ALA A 1 86 ? 23.867 -14.993 -15.734 1.00 68.88 86 ALA A O 1
ATOM 642 N N . GLY A 1 87 ? 22.568 -16.800 -15.437 1.00 70.69 87 GLY A N 1
ATOM 643 C CA . GLY A 1 87 ? 22.755 -17.309 -16.801 1.00 70.69 87 GLY A CA 1
ATOM 644 C C . GLY A 1 87 ? 22.134 -16.402 -17.866 1.00 70.69 87 GLY A C 1
ATOM 645 O O . GLY A 1 87 ? 22.745 -16.141 -18.906 1.00 70.69 87 GLY A O 1
ATOM 646 N N . TRP A 1 88 ? 20.944 -15.864 -17.585 1.00 75.62 88 TRP A N 1
ATOM 647 C CA . TRP A 1 88 ? 20.282 -14.905 -18.468 1.00 75.62 88 TRP A CA 1
ATOM 648 C C . TRP A 1 88 ? 21.054 -13.584 -18.539 1.00 75.62 88 TRP A C 1
ATOM 650 O O . TRP A 1 88 ? 21.302 -13.074 -19.630 1.00 75.62 88 TRP A O 1
ATOM 660 N N . LEU A 1 89 ? 21.512 -13.076 -17.390 1.00 70.00 89 LEU A N 1
ATOM 661 C CA . LEU A 1 89 ? 22.281 -11.839 -17.298 1.00 70.00 89 LEU A CA 1
ATOM 662 C C . LEU A 1 89 ? 23.612 -11.964 -18.044 1.00 70.00 89 LEU A C 1
ATOM 664 O O . LEU A 1 89 ? 23.946 -11.088 -18.833 1.00 70.00 89 LEU A O 1
ATOM 668 N N . ALA A 1 90 ? 24.339 -13.069 -17.854 1.00 68.75 90 ALA A N 1
ATOM 669 C CA . ALA A 1 90 ? 25.600 -13.327 -18.544 1.00 68.75 90 ALA A CA 1
ATOM 670 C C . ALA A 1 90 ? 25.412 -13.423 -20.068 1.00 68.75 90 ALA A C 1
ATOM 672 O O . ALA A 1 90 ? 26.184 -12.836 -20.827 1.00 68.75 90 ALA A O 1
ATOM 673 N N . SER A 1 91 ? 24.353 -14.100 -20.520 1.00 71.62 91 SER A N 1
ATOM 674 C CA . SER A 1 91 ? 24.037 -14.230 -21.950 1.00 71.62 91 SER A CA 1
ATOM 675 C C . SER A 1 91 ? 23.657 -12.886 -22.573 1.00 71.62 91 SER A C 1
ATOM 677 O O . SER A 1 91 ? 24.125 -12.537 -23.660 1.00 71.62 91 SER A O 1
ATOM 679 N N . ALA A 1 92 ? 22.847 -12.093 -21.874 1.00 71.62 92 ALA A N 1
ATOM 680 C CA . ALA A 1 92 ? 22.444 -10.775 -22.340 1.00 71.62 92 ALA A CA 1
ATOM 681 C C . ALA A 1 92 ? 23.629 -9.795 -22.369 1.00 71.62 92 ALA A C 1
ATOM 683 O O . ALA A 1 92 ? 23.802 -9.074 -23.352 1.00 71.62 92 ALA A O 1
ATOM 684 N N . LEU A 1 93 ? 24.497 -9.829 -21.351 1.00 70.00 93 LEU A N 1
ATOM 685 C CA . LEU A 1 93 ? 25.704 -9.005 -21.291 1.00 70.00 93 LEU A CA 1
ATOM 686 C C . LEU A 1 93 ? 26.693 -9.374 -22.403 1.00 70.00 93 LEU A C 1
ATOM 688 O O . LEU A 1 93 ? 27.248 -8.490 -23.049 1.00 70.00 93 LEU A O 1
ATOM 692 N N . SER A 1 94 ? 26.860 -10.670 -22.679 1.00 74.00 94 SER A N 1
ATOM 693 C CA . SER A 1 94 ? 27.683 -11.158 -23.790 1.00 74.00 94 SER A CA 1
ATOM 694 C C . SER A 1 94 ? 27.142 -10.684 -25.141 1.00 74.00 94 SER A C 1
ATOM 696 O O . SER A 1 94 ? 27.895 -10.152 -25.954 1.00 74.00 94 SER A O 1
ATOM 698 N N . THR A 1 95 ? 25.828 -10.784 -25.358 1.00 74.50 95 THR A N 1
ATOM 699 C CA . THR A 1 95 ? 25.194 -10.349 -26.612 1.00 74.50 95 THR A CA 1
ATOM 700 C C . THR A 1 95 ? 25.330 -8.837 -26.812 1.00 74.50 95 THR A C 1
ATOM 702 O O . THR A 1 95 ? 25.665 -8.383 -27.906 1.00 74.50 95 THR A O 1
ATOM 705 N N . ALA A 1 96 ? 25.139 -8.054 -25.746 1.00 69.44 96 ALA A N 1
ATOM 706 C CA . ALA A 1 96 ? 25.337 -6.608 -25.771 1.00 69.44 96 ALA A CA 1
ATOM 707 C C . ALA A 1 96 ? 26.802 -6.234 -26.052 1.00 69.44 96 ALA A C 1
ATOM 709 O O . ALA A 1 96 ? 27.067 -5.341 -26.855 1.00 69.44 96 ALA A O 1
ATOM 710 N N . PHE A 1 97 ? 27.756 -6.948 -25.448 1.00 70.81 97 PHE A N 1
ATOM 711 C CA . PHE A 1 97 ? 29.186 -6.720 -25.651 1.00 70.81 97 PHE A CA 1
ATOM 712 C C . PHE A 1 97 ? 29.632 -7.039 -27.084 1.00 70.81 97 PHE A C 1
ATOM 714 O O . PHE A 1 97 ? 30.342 -6.246 -27.702 1.00 70.81 97 PHE A O 1
ATOM 721 N N . VAL A 1 98 ? 29.164 -8.156 -27.652 1.00 76.50 98 VAL A N 1
ATOM 722 C CA . VAL A 1 98 ? 29.409 -8.511 -29.061 1.00 76.50 98 VAL A CA 1
ATOM 723 C C . VAL A 1 98 ? 28.787 -7.474 -30.001 1.00 76.50 98 VAL A C 1
ATOM 725 O O . VAL A 1 98 ? 29.429 -7.055 -30.963 1.00 76.50 98 VAL A O 1
ATOM 728 N N . GLY A 1 99 ? 27.572 -7.003 -29.703 1.00 72.44 99 GLY A N 1
ATOM 729 C CA . GLY A 1 99 ? 26.930 -5.919 -30.450 1.00 72.44 99 GLY A CA 1
ATOM 730 C C . GLY A 1 99 ? 27.759 -4.631 -30.443 1.00 72.44 99 GLY A C 1
ATOM 731 O O . GLY A 1 99 ? 28.005 -4.053 -31.501 1.00 72.44 99 GLY A O 1
ATOM 732 N N . ALA A 1 100 ? 28.258 -4.224 -29.275 1.00 67.44 100 ALA A N 1
ATOM 733 C CA . ALA A 1 100 ? 29.107 -3.043 -29.131 1.00 67.44 100 ALA A CA 1
ATOM 734 C C . ALA A 1 100 ? 30.438 -3.178 -29.894 1.00 67.44 100 ALA A C 1
ATOM 736 O O . ALA A 1 100 ? 30.852 -2.241 -30.579 1.00 67.44 100 ALA A O 1
ATOM 737 N N . LEU A 1 101 ? 31.081 -4.350 -29.837 1.00 69.25 101 LEU A N 1
ATOM 738 C CA . LEU A 1 101 ? 32.301 -4.636 -30.597 1.00 69.25 101 LEU A CA 1
ATOM 739 C C . LEU A 1 101 ? 32.070 -4.564 -32.108 1.00 69.25 101 LEU A C 1
ATOM 741 O O . LEU A 1 101 ? 32.870 -3.956 -32.813 1.00 69.25 101 LEU A O 1
ATOM 745 N N . ASN A 1 102 ? 30.965 -5.118 -32.608 1.00 76.69 102 ASN A N 1
ATOM 746 C CA . ASN A 1 102 ? 30.634 -5.054 -34.032 1.00 76.69 102 ASN A CA 1
ATOM 747 C C . ASN A 1 102 ? 30.400 -3.613 -34.508 1.00 76.69 102 ASN A C 1
ATOM 749 O O . ASN A 1 102 ? 30.857 -3.247 -35.591 1.00 76.69 102 ASN A O 1
ATOM 753 N N . VAL A 1 103 ? 29.745 -2.780 -33.693 1.00 71.88 103 VAL A N 1
ATOM 754 C CA . VAL A 1 103 ? 29.577 -1.347 -33.987 1.00 71.88 103 VAL A CA 1
ATOM 755 C C . VAL A 1 103 ? 30.930 -0.636 -34.023 1.00 71.88 103 VAL A C 1
ATOM 757 O O . VAL A 1 103 ? 31.185 0.133 -34.949 1.00 71.88 103 VAL A O 1
ATOM 760 N N . LEU A 1 104 ? 31.820 -0.922 -33.068 1.00 68.19 104 LEU A N 1
ATOM 761 C CA . LEU A 1 104 ? 33.161 -0.339 -33.027 1.00 68.19 104 LEU A CA 1
ATOM 762 C C . LEU A 1 104 ? 33.993 -0.744 -34.250 1.00 68.19 104 LEU A C 1
ATOM 764 O O . LEU A 1 104 ? 34.598 0.112 -34.889 1.00 68.19 104 LEU A O 1
ATOM 768 N N . ILE A 1 105 ? 33.987 -2.029 -34.612 1.00 70.50 105 ILE A N 1
ATOM 769 C CA . ILE A 1 105 ? 34.685 -2.537 -35.799 1.00 70.50 105 ILE A CA 1
ATOM 770 C C . ILE A 1 105 ? 34.123 -1.873 -37.059 1.00 70.50 105 ILE A C 1
ATOM 772 O O . ILE A 1 105 ? 34.891 -1.356 -37.868 1.00 70.50 105 ILE A O 1
ATOM 776 N N . GLY A 1 106 ? 32.797 -1.817 -37.210 1.00 70.19 106 GLY A N 1
ATOM 777 C CA . GLY A 1 106 ? 32.152 -1.159 -38.348 1.00 70.19 106 GLY A CA 1
ATOM 778 C C . GLY A 1 106 ? 32.502 0.327 -38.452 1.00 70.19 106 GLY A C 1
ATOM 779 O O . GLY A 1 106 ? 32.740 0.832 -39.552 1.00 70.19 106 GLY A O 1
ATOM 780 N N . ALA A 1 107 ? 32.604 1.014 -37.314 1.00 64.62 107 ALA A N 1
ATOM 781 C CA . ALA A 1 107 ? 33.020 2.408 -37.248 1.00 64.62 107 ALA A CA 1
ATOM 782 C C . ALA A 1 107 ? 34.494 2.598 -37.641 1.00 64.62 107 ALA A C 1
ATOM 784 O O . ALA A 1 107 ? 34.798 3.497 -38.420 1.00 64.62 107 ALA A O 1
ATOM 785 N N . VAL A 1 108 ? 35.399 1.738 -37.162 1.00 68.50 108 VAL A N 1
ATOM 786 C CA . VAL A 1 108 ? 36.832 1.787 -37.501 1.00 68.50 108 VAL A CA 1
ATOM 787 C C . VAL A 1 108 ? 37.063 1.477 -38.979 1.00 68.50 108 VAL A C 1
ATOM 789 O O . VAL A 1 108 ? 37.792 2.209 -39.643 1.00 68.50 108 VAL A O 1
ATOM 792 N N . VAL A 1 109 ? 36.409 0.444 -39.519 1.00 74.69 109 VAL A N 1
ATOM 793 C CA . VAL A 1 109 ? 36.492 0.098 -40.948 1.00 74.69 109 VAL A CA 1
ATOM 794 C C . VAL A 1 109 ? 35.957 1.244 -41.803 1.00 74.69 109 VAL A C 1
ATOM 796 O O . VAL A 1 109 ? 36.620 1.656 -42.752 1.00 74.69 109 VAL A O 1
ATOM 799 N N . SER A 1 110 ? 34.807 1.816 -41.429 1.00 66.50 110 SER A N 1
ATOM 800 C CA . SER A 1 110 ? 34.238 2.969 -42.135 1.00 66.50 110 SER A CA 1
ATOM 801 C C . SER A 1 110 ? 35.179 4.173 -42.088 1.00 66.50 110 SER A C 1
ATOM 803 O O . SER A 1 110 ? 35.433 4.788 -43.122 1.00 66.50 110 SER A O 1
ATOM 805 N N . ALA A 1 111 ? 35.760 4.477 -40.924 1.00 59.56 111 ALA A N 1
ATOM 806 C CA . ALA A 1 111 ? 36.728 5.558 -40.765 1.00 59.56 111 ALA A CA 1
ATOM 807 C C . ALA A 1 111 ? 37.974 5.349 -41.637 1.00 59.56 111 ALA A C 1
ATOM 809 O O . ALA A 1 111 ? 38.381 6.272 -42.339 1.00 59.56 111 ALA A O 1
ATOM 810 N N . ALA A 1 112 ? 38.529 4.134 -41.662 1.00 62.97 112 ALA A N 1
ATOM 811 C CA . ALA A 1 112 ? 39.673 3.790 -42.502 1.00 62.97 112 ALA A CA 1
ATOM 812 C C . ALA A 1 112 ? 39.359 3.993 -43.993 1.00 62.97 112 ALA A C 1
ATOM 814 O O . ALA A 1 112 ? 40.111 4.675 -44.686 1.00 62.97 112 ALA A O 1
ATOM 815 N N . THR A 1 113 ? 38.202 3.517 -44.470 1.00 70.50 113 THR A N 1
ATOM 816 C CA . THR A 1 113 ? 37.781 3.732 -45.868 1.00 70.50 113 THR A CA 1
ATOM 817 C C . THR A 1 113 ? 37.500 5.193 -46.217 1.00 70.50 113 THR A C 1
ATOM 819 O O . THR A 1 113 ? 37.652 5.581 -47.372 1.00 70.50 113 THR A O 1
ATOM 822 N N . VAL A 1 114 ? 37.072 6.012 -45.253 1.00 64.25 114 VAL A N 1
ATOM 823 C CA . VAL A 1 114 ? 36.844 7.451 -45.458 1.00 64.25 114 VAL A CA 1
ATOM 824 C C . VAL A 1 114 ? 38.180 8.186 -45.560 1.00 64.25 114 VAL A C 1
ATOM 826 O O . VAL A 1 114 ? 38.353 8.980 -46.479 1.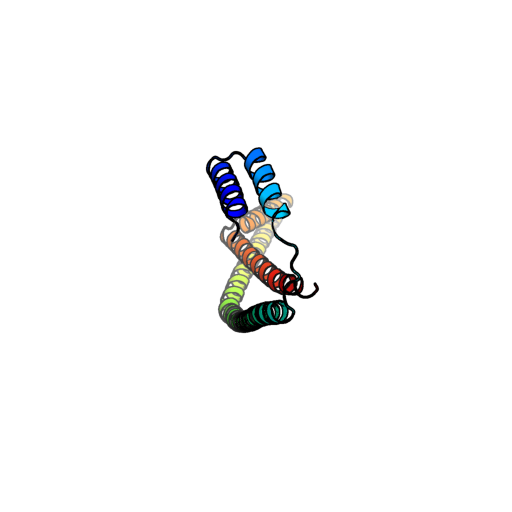00 64.25 114 VAL A O 1
ATOM 829 N N . ILE A 1 115 ? 39.147 7.869 -44.695 1.00 63.38 115 ILE A N 1
ATOM 830 C CA . ILE A 1 115 ? 40.497 8.455 -44.715 1.00 63.38 115 ILE A CA 1
ATOM 831 C C . ILE A 1 115 ? 41.233 8.091 -46.011 1.00 63.38 115 ILE A C 1
ATOM 833 O O . ILE A 1 115 ? 41.811 8.964 -46.654 1.00 63.38 115 ILE A O 1
ATOM 837 N N . GLU A 1 116 ? 41.152 6.832 -46.445 1.00 66.38 116 GLU A N 1
ATOM 838 C CA . GLU A 1 116 ? 41.787 6.353 -47.681 1.00 66.38 116 GLU A CA 1
ATOM 839 C C . GLU A 1 116 ? 41.184 6.996 -48.947 1.00 66.38 116 GLU A C 1
ATOM 841 O O . GLU A 1 116 ? 41.854 7.130 -49.969 1.00 66.38 116 GLU A O 1
ATOM 846 N N . ARG A 1 117 ? 39.929 7.461 -48.869 1.00 69.50 117 ARG A N 1
ATOM 847 C CA . ARG A 1 117 ? 39.223 8.169 -49.952 1.00 69.50 117 ARG A CA 1
ATOM 848 C C . ARG A 1 117 ? 39.254 9.698 -49.821 1.00 69.50 117 ARG A C 1
ATOM 850 O O . ARG A 1 117 ? 38.609 10.373 -50.619 1.00 69.50 117 ARG A O 1
ATOM 857 N N . GLY A 1 118 ? 39.977 10.245 -48.839 1.00 61.97 118 GLY A N 1
ATOM 858 C CA . GLY A 1 118 ? 40.082 11.692 -48.606 1.00 61.97 118 GLY A CA 1
ATOM 859 C C . GLY A 1 118 ? 38.802 12.355 -48.078 1.00 61.97 118 GLY A C 1
ATOM 860 O O . GLY A 1 118 ? 38.584 13.540 -48.316 1.00 61.97 118 GLY A O 1
ATOM 861 N N . GLY A 1 119 ? 37.925 11.602 -47.411 1.00 59.81 119 GLY A N 1
ATOM 862 C CA . GLY A 1 119 ? 36.638 12.085 -46.913 1.00 59.81 119 GLY A CA 1
ATOM 863 C C . GLY A 1 119 ? 36.696 12.759 -45.535 1.00 59.81 119 GLY A C 1
ATOM 864 O O . GLY A 1 119 ? 37.558 12.476 -44.706 1.00 59.81 119 GLY A O 1
ATOM 865 N N . ASP A 1 120 ? 35.733 13.653 -45.300 1.00 62.94 120 ASP A N 1
ATOM 866 C CA . ASP A 1 120 ? 35.662 14.558 -44.148 1.00 62.94 120 ASP A CA 1
ATOM 867 C C . ASP A 1 120 ? 35.333 13.833 -42.822 1.00 62.94 120 ASP A C 1
ATOM 869 O O . ASP A 1 120 ? 34.395 13.028 -42.741 1.00 62.94 120 ASP A O 1
ATOM 873 N N . ALA A 1 121 ? 36.083 14.146 -41.760 1.00 57.66 121 ALA A N 1
ATOM 874 C CA . ALA A 1 121 ? 36.017 13.511 -40.437 1.00 57.66 121 ALA A CA 1
ATOM 875 C C . ALA A 1 121 ? 34.642 13.660 -39.756 1.00 57.66 121 ALA A C 1
ATOM 877 O O . ALA A 1 121 ? 34.227 12.802 -38.969 1.00 57.66 121 ALA A O 1
ATOM 878 N N . TRP A 1 122 ? 33.887 14.700 -40.117 1.00 58.69 122 TRP A N 1
ATOM 879 C CA . TRP A 1 122 ? 32.507 14.903 -39.670 1.00 58.69 122 TRP A CA 1
ATOM 880 C C . TRP A 1 122 ? 31.561 13.766 -40.061 1.00 58.69 122 TRP A C 1
ATOM 882 O O . TRP A 1 122 ? 30.637 13.431 -39.316 1.00 58.69 122 TRP A O 1
ATOM 892 N N . THR A 1 123 ? 31.826 13.105 -41.185 1.00 64.50 123 THR A N 1
ATOM 893 C CA . THR A 1 123 ? 31.037 11.963 -41.663 1.00 64.50 123 THR A CA 1
ATOM 894 C C . THR A 1 123 ? 31.197 10.744 -40.752 1.00 64.50 123 THR A C 1
ATOM 896 O O . THR A 1 123 ? 30.229 10.025 -40.495 1.00 64.50 123 THR A O 1
ATOM 899 N N . VAL A 1 124 ? 32.402 10.541 -40.205 1.00 58.91 124 VAL A N 1
ATOM 900 C CA . VAL A 1 124 ? 32.705 9.439 -39.279 1.00 58.91 124 VAL A CA 1
ATOM 901 C C . VAL A 1 124 ? 31.979 9.653 -37.952 1.00 58.91 124 VAL A C 1
ATOM 903 O O . VAL A 1 124 ? 31.287 8.748 -37.484 1.00 58.91 124 VAL A O 1
ATOM 906 N N . ILE A 1 125 ? 32.036 10.870 -37.405 1.00 62.78 125 ILE A N 1
ATOM 907 C CA . ILE A 1 125 ? 31.308 11.262 -36.186 1.00 62.78 125 ILE A CA 1
ATOM 908 C C . ILE A 1 125 ? 29.792 11.107 -36.382 1.00 62.78 125 ILE A C 1
ATOM 910 O O . ILE A 1 125 ? 29.107 10.552 -35.522 1.00 62.78 125 ILE A O 1
ATOM 914 N N . GLY A 1 126 ? 29.266 11.517 -37.541 1.00 63.34 126 GLY A N 1
ATOM 915 C CA . GLY A 1 126 ? 27.855 11.341 -37.888 1.00 63.34 126 GLY A CA 1
ATOM 916 C C . GLY A 1 126 ? 27.430 9.872 -37.984 1.00 63.34 126 GLY A C 1
ATOM 917 O O . GLY A 1 126 ? 26.325 9.527 -37.564 1.00 63.34 126 GLY A O 1
ATOM 918 N N . SER A 1 127 ? 28.302 8.992 -38.487 1.00 63.22 127 SER A N 1
ATOM 919 C CA . SER A 1 127 ? 28.038 7.548 -38.540 1.00 63.22 127 SER A CA 1
ATOM 920 C C . SER A 1 127 ? 28.031 6.906 -37.147 1.00 63.22 127 SER A C 1
ATOM 922 O O . SER A 1 127 ? 27.125 6.129 -36.842 1.00 63.22 127 SER A O 1
ATOM 924 N N . LEU A 1 128 ? 28.958 7.310 -36.268 1.00 57.94 128 LEU A N 1
ATOM 925 C CA . LEU A 1 128 ? 29.018 6.866 -34.873 1.00 57.94 128 LEU A CA 1
ATOM 926 C C . LEU A 1 128 ? 27.781 7.312 -34.089 1.00 57.94 128 LEU A C 1
ATOM 928 O O . LEU A 1 128 ? 27.167 6.506 -33.395 1.00 57.94 128 LEU A O 1
ATOM 932 N N . GLY A 1 129 ? 27.381 8.578 -34.238 1.00 63.03 129 GLY A N 1
ATOM 933 C CA . GLY A 1 129 ? 26.181 9.114 -33.595 1.00 63.03 129 GLY A CA 1
ATOM 934 C C . GLY A 1 129 ? 24.911 8.385 -34.037 1.00 63.03 129 GLY A C 1
ATOM 935 O O . GLY A 1 129 ? 24.052 8.075 -33.214 1.00 63.03 129 GLY A O 1
ATOM 936 N N . ARG A 1 130 ? 24.811 8.028 -35.323 1.00 67.69 130 ARG A N 1
ATOM 937 C CA . ARG A 1 130 ? 23.665 7.283 -35.862 1.00 67.69 130 ARG A CA 1
ATOM 938 C C . ARG A 1 130 ? 23.650 5.824 -35.400 1.00 67.69 130 ARG A C 1
ATOM 940 O O . ARG A 1 130 ? 22.580 5.300 -35.108 1.00 67.69 130 ARG A O 1
ATOM 947 N N . ALA A 1 131 ? 24.816 5.191 -35.279 1.00 59.94 131 ALA A N 1
ATOM 948 C CA . ALA A 1 131 ? 24.939 3.840 -34.735 1.00 59.94 131 ALA A CA 1
ATOM 949 C C . ALA A 1 131 ? 24.599 3.791 -33.234 1.00 59.94 131 ALA A C 1
ATOM 951 O O . ALA A 1 131 ? 23.868 2.904 -32.798 1.00 59.94 131 ALA A O 1
ATOM 952 N N . ALA A 1 132 ? 25.046 4.782 -32.457 1.00 57.97 132 ALA A N 1
ATOM 953 C CA . ALA A 1 132 ? 24.677 4.925 -31.049 1.00 57.97 132 ALA A CA 1
ATOM 954 C C . ALA A 1 132 ? 23.168 5.177 -30.876 1.00 57.97 132 ALA A C 1
ATOM 956 O O . ALA A 1 132 ? 22.531 4.562 -30.023 1.00 57.97 132 ALA A O 1
ATOM 957 N N . ALA A 1 133 ? 22.572 6.017 -31.729 1.00 63.47 133 ALA A N 1
ATOM 958 C CA . ALA A 1 133 ? 21.130 6.247 -31.733 1.00 63.47 133 ALA A CA 1
ATOM 959 C C . ALA A 1 133 ? 20.341 4.979 -32.103 1.00 63.47 133 ALA A C 1
ATOM 961 O O . ALA A 1 133 ? 19.329 4.685 -31.469 1.00 63.47 133 ALA A O 1
ATOM 962 N N . ALA A 1 134 ? 20.814 4.194 -33.076 1.00 63.31 134 ALA A N 1
ATOM 963 C CA . ALA A 1 134 ? 20.198 2.922 -33.451 1.00 63.31 134 ALA A CA 1
ATOM 964 C C . ALA A 1 134 ? 20.272 1.884 -32.318 1.00 63.31 134 ALA A C 1
ATOM 966 O O . ALA A 1 134 ? 19.302 1.170 -32.088 1.00 63.31 134 ALA A O 1
ATOM 967 N N . PHE A 1 135 ? 21.377 1.852 -31.568 1.00 61.50 135 PHE A N 1
ATOM 968 C CA . PHE A 1 135 ? 21.531 0.990 -30.394 1.00 61.50 135 PHE A CA 1
ATOM 969 C C . PHE A 1 135 ? 20.584 1.378 -29.248 1.00 61.50 135 PHE A C 1
ATOM 971 O O . PHE A 1 135 ? 19.950 0.515 -28.651 1.00 61.50 135 PHE A O 1
ATOM 978 N N . VAL A 1 136 ? 20.428 2.678 -28.971 1.00 60.88 136 VAL A N 1
ATOM 979 C CA . VAL A 1 136 ? 19.464 3.182 -27.971 1.00 60.88 136 VAL A CA 1
ATOM 980 C C . VAL A 1 136 ? 18.013 2.935 -28.399 1.00 60.88 136 VAL A C 1
ATOM 982 O O . VAL A 1 136 ? 17.142 2.750 -27.551 1.00 60.88 136 VAL A O 1
ATOM 985 N N . SER A 1 137 ? 17.760 2.906 -29.708 1.00 63.56 137 SER A N 1
ATOM 986 C CA . SER A 1 137 ? 16.436 2.655 -30.287 1.00 63.56 137 SER A CA 1
ATOM 987 C C . SER A 1 137 ? 16.100 1.166 -30.412 1.00 63.56 137 SER A C 1
ATOM 989 O O . SER A 1 137 ? 14.988 0.844 -30.828 1.00 63.56 137 SER A O 1
ATOM 991 N N . ASP A 1 138 ? 17.029 0.256 -30.089 1.00 68.00 138 ASP A N 1
ATOM 992 C CA . ASP A 1 138 ? 16.760 -1.179 -30.121 1.00 68.00 138 ASP A CA 1
ATOM 993 C C . ASP A 1 138 ? 15.765 -1.530 -28.995 1.00 68.00 138 ASP A C 1
ATOM 995 O O . ASP A 1 138 ? 16.092 -1.378 -27.808 1.00 68.00 138 ASP A O 1
ATOM 999 N N . PRO A 1 139 ? 14.562 -2.041 -29.328 1.00 61.00 139 PRO A N 1
ATOM 1000 C CA . PRO A 1 139 ? 13.550 -2.408 -28.343 1.00 61.00 139 PRO A CA 1
ATOM 1001 C C . PRO A 1 139 ? 14.070 -3.376 -27.275 1.00 61.00 139 PRO A C 1
ATOM 1003 O O . PRO A 1 139 ? 13.575 -3.368 -26.148 1.00 61.00 139 PRO A O 1
ATOM 1006 N N . ARG A 1 140 ? 15.083 -4.198 -27.590 1.00 58.62 140 ARG A N 1
ATOM 1007 C CA . ARG A 1 140 ? 15.700 -5.114 -26.620 1.00 58.62 140 ARG A CA 1
ATOM 1008 C C . ARG A 1 140 ? 16.415 -4.371 -25.496 1.00 58.62 140 ARG A C 1
ATOM 1010 O O . ARG A 1 140 ? 16.306 -4.785 -24.343 1.00 58.62 140 ARG A O 1
ATOM 1017 N N . VAL A 1 141 ? 17.100 -3.270 -25.805 1.00 58.75 141 VAL A N 1
ATOM 1018 C CA . VAL A 1 141 ? 17.802 -2.440 -24.814 1.00 58.75 141 VAL A CA 1
ATOM 1019 C C . VAL A 1 141 ? 16.790 -1.711 -23.932 1.00 58.75 141 VAL A C 1
ATOM 1021 O O . VAL A 1 141 ? 16.944 -1.685 -22.711 1.00 58.75 141 VAL A O 1
ATOM 1024 N N . THR A 1 142 ? 15.701 -1.205 -24.519 1.00 65.75 142 THR A N 1
ATOM 1025 C CA . THR A 1 142 ? 14.601 -0.588 -23.763 1.00 65.75 142 THR A CA 1
ATOM 1026 C C . THR A 1 142 ? 13.936 -1.588 -22.816 1.00 65.75 142 THR A C 1
ATOM 1028 O O . THR A 1 142 ? 13.747 -1.283 -21.641 1.00 65.75 142 THR A O 1
ATOM 1031 N N . PHE A 1 143 ? 13.641 -2.807 -23.282 1.00 62.50 143 PHE A N 1
ATOM 1032 C CA . PHE A 1 143 ? 13.089 -3.866 -22.430 1.00 62.50 143 PHE A CA 1
ATOM 1033 C C . PHE A 1 143 ? 14.044 -4.262 -21.300 1.00 62.50 143 PHE A C 1
ATOM 1035 O O . PHE A 1 143 ? 13.594 -4.477 -20.176 1.00 62.50 143 PHE A O 1
ATOM 1042 N N . MET A 1 144 ? 15.354 -4.312 -21.560 1.00 60.25 144 MET A N 1
ATOM 1043 C CA . MET A 1 144 ? 16.356 -4.562 -20.521 1.00 60.25 144 MET A CA 1
ATOM 1044 C C . MET A 1 144 ? 16.388 -3.450 -19.468 1.00 60.25 144 MET A C 1
ATOM 1046 O O . MET A 1 144 ? 16.395 -3.746 -18.275 1.00 60.25 144 MET A O 1
ATOM 1050 N N . LEU A 1 145 ? 16.359 -2.182 -19.887 1.00 67.56 145 LEU A N 1
ATOM 1051 C CA . LEU A 1 145 ? 16.312 -1.040 -18.970 1.00 67.56 145 LEU A CA 1
ATOM 1052 C C . LEU A 1 145 ? 15.037 -1.044 -18.122 1.00 67.56 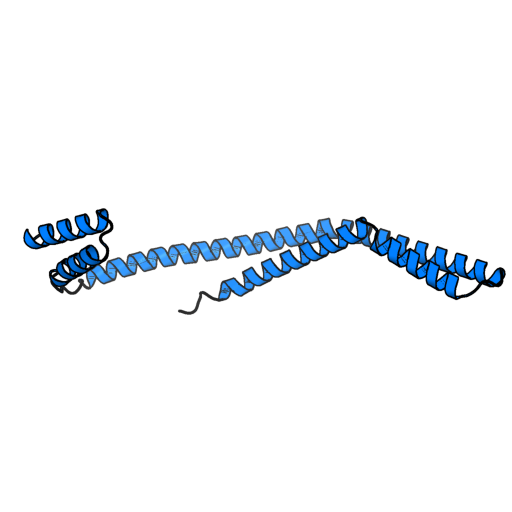145 LEU A C 1
ATOM 1054 O O . LEU A 1 145 ? 15.119 -0.845 -16.912 1.00 67.56 145 LEU A O 1
ATOM 1058 N N . ILE A 1 146 ? 13.882 -1.338 -18.725 1.00 66.81 146 ILE A N 1
ATOM 1059 C CA . ILE A 1 146 ? 12.606 -1.468 -18.007 1.00 66.81 146 ILE A CA 1
ATOM 1060 C C . ILE A 1 146 ? 12.662 -2.629 -17.008 1.00 66.81 146 ILE A C 1
ATOM 1062 O O . ILE A 1 146 ? 12.235 -2.474 -15.865 1.00 66.81 146 ILE A O 1
ATOM 1066 N N . ALA A 1 147 ? 13.226 -3.778 -17.392 1.00 63.91 147 ALA A N 1
ATOM 1067 C CA . ALA A 1 147 ? 13.385 -4.917 -16.492 1.00 63.91 147 ALA A CA 1
ATOM 1068 C C . ALA A 1 147 ? 14.297 -4.581 -15.298 1.00 63.91 147 ALA A C 1
ATOM 1070 O O . ALA A 1 147 ? 13.952 -4.886 -14.156 1.00 63.91 147 ALA A O 1
ATOM 1071 N N . ILE A 1 148 ? 15.419 -3.892 -15.536 1.00 66.00 148 ILE A N 1
ATOM 1072 C CA . ILE A 1 148 ? 16.336 -3.430 -14.482 1.00 66.00 148 ILE A CA 1
ATOM 1073 C C . ILE A 1 148 ? 15.643 -2.423 -13.557 1.00 66.00 148 ILE A C 1
ATOM 1075 O O . ILE A 1 148 ? 15.743 -2.543 -12.337 1.00 66.00 148 ILE A O 1
ATOM 1079 N N . GLN A 1 149 ? 14.899 -1.462 -14.110 1.00 68.69 149 GLN A N 1
ATOM 1080 C CA . GLN A 1 149 ? 14.119 -0.505 -13.321 1.00 68.69 149 GLN A CA 1
ATOM 1081 C C . GLN A 1 149 ? 13.037 -1.198 -12.485 1.00 68.69 149 GLN A C 1
ATOM 1083 O O . GLN A 1 149 ? 12.860 -0.854 -11.318 1.00 68.69 149 GLN A O 1
ATOM 1088 N N . GLY A 1 150 ? 12.357 -2.205 -13.039 1.00 71.25 150 GLY A N 1
ATOM 1089 C CA . GLY A 1 150 ? 11.376 -3.012 -12.315 1.00 71.25 150 GLY A CA 1
ATOM 1090 C C . GLY A 1 150 ? 11.992 -3.753 -11.127 1.00 71.25 150 GLY A C 1
ATOM 1091 O O . GLY A 1 150 ? 11.440 -3.722 -10.027 1.00 71.25 150 GLY A O 1
ATOM 1092 N N . ILE A 1 151 ? 13.174 -4.348 -11.314 1.00 69.56 151 ILE A N 1
ATOM 1093 C CA . ILE A 1 151 ? 13.935 -4.988 -10.230 1.00 69.56 151 ILE A CA 1
ATOM 1094 C C . ILE A 1 151 ? 14.338 -3.954 -9.171 1.00 69.56 151 ILE A C 1
ATOM 1096 O O . ILE A 1 151 ? 14.167 -4.206 -7.978 1.00 69.56 151 ILE A O 1
ATOM 1100 N N . ALA A 1 152 ? 14.820 -2.778 -9.582 1.00 63.56 152 ALA A N 1
ATOM 1101 C CA . ALA A 1 152 ? 15.206 -1.711 -8.661 1.00 63.56 152 ALA A CA 1
ATOM 1102 C C . ALA A 1 152 ? 14.012 -1.211 -7.828 1.00 63.56 152 ALA A C 1
ATOM 1104 O O . ALA A 1 152 ? 14.127 -1.066 -6.613 1.00 63.56 152 ALA A O 1
ATOM 1105 N N . ALA A 1 153 ? 12.848 -1.017 -8.454 1.00 66.38 153 ALA A N 1
ATOM 1106 C CA . ALA A 1 153 ? 11.618 -0.621 -7.774 1.00 66.38 153 ALA A CA 1
ATOM 1107 C C . ALA A 1 153 ? 11.133 -1.695 -6.787 1.00 66.38 153 ALA A C 1
ATOM 1109 O O . ALA A 1 153 ? 10.770 -1.375 -5.656 1.00 66.38 153 ALA A O 1
ATOM 1110 N N . ALA A 1 154 ? 11.182 -2.973 -7.177 1.00 63.22 154 ALA A N 1
ATOM 1111 C CA . ALA A 1 154 ? 10.828 -4.088 -6.301 1.00 63.22 154 ALA A CA 1
ATOM 1112 C C . ALA A 1 154 ? 11.772 -4.193 -5.090 1.00 63.22 154 ALA A C 1
ATOM 1114 O O . ALA A 1 154 ? 11.312 -4.390 -3.963 1.00 63.22 154 ALA A O 1
ATOM 1115 N N . ALA A 1 155 ? 13.078 -4.005 -5.301 1.00 66.81 155 ALA A N 1
ATOM 1116 C CA . ALA A 1 155 ? 14.066 -3.954 -4.227 1.00 66.81 155 ALA A CA 1
ATOM 1117 C C . ALA A 1 155 ? 13.808 -2.772 -3.278 1.00 66.81 155 ALA A C 1
ATOM 1119 O O . ALA A 1 155 ? 13.845 -2.943 -2.060 1.00 66.81 155 ALA A O 1
ATOM 1120 N N . LEU A 1 156 ? 13.477 -1.596 -3.820 1.00 69.00 156 LEU A N 1
ATOM 1121 C CA . LEU A 1 156 ? 13.162 -0.406 -3.031 1.00 69.00 156 LEU A CA 1
ATOM 1122 C C . LEU A 1 156 ? 11.891 -0.606 -2.195 1.00 69.00 156 LEU A C 1
ATOM 1124 O O . LEU A 1 156 ? 11.877 -0.282 -1.011 1.00 69.00 156 LEU A O 1
ATOM 1128 N N . PHE A 1 157 ? 10.853 -1.207 -2.778 1.00 71.00 157 PHE A N 1
ATOM 1129 C CA . PHE A 1 157 ? 9.616 -1.547 -2.078 1.00 71.00 157 PHE A CA 1
ATOM 1130 C C . PHE A 1 157 ? 9.853 -2.567 -0.956 1.00 71.00 157 PHE A C 1
ATOM 1132 O O . PHE A 1 157 ? 9.337 -2.414 0.151 1.00 71.00 157 PHE A O 1
ATOM 1139 N N . ALA A 1 158 ? 10.672 -3.591 -1.208 1.00 65.88 158 ALA A N 1
ATOM 1140 C CA . ALA A 1 158 ? 11.059 -4.558 -0.186 1.00 65.88 158 ALA A CA 1
ATOM 1141 C C . ALA A 1 158 ? 11.827 -3.890 0.969 1.00 65.88 158 ALA A C 1
ATOM 1143 O O . ALA A 1 158 ? 11.547 -4.177 2.134 1.00 65.88 158 ALA A O 1
ATOM 1144 N N . LEU A 1 159 ? 12.733 -2.956 0.657 1.00 63.03 159 LEU A N 1
ATOM 1145 C CA . LEU A 1 159 ? 13.490 -2.185 1.644 1.00 63.03 159 LEU A CA 1
ATOM 1146 C C . LEU A 1 159 ? 12.578 -1.264 2.470 1.00 63.03 159 LEU A C 1
ATOM 1148 O O . LEU A 1 159 ? 12.660 -1.249 3.696 1.00 63.03 159 LEU A O 1
ATOM 1152 N N . GLN A 1 160 ? 11.663 -0.544 1.813 1.00 75.25 160 GLN A N 1
ATOM 1153 C CA . GLN A 1 160 ? 10.669 0.312 2.467 1.00 75.25 160 GLN A CA 1
ATOM 1154 C C . GLN A 1 160 ? 9.743 -0.489 3.378 1.00 75.25 160 GLN A C 1
ATOM 1156 O O . GLN A 1 160 ? 9.423 -0.040 4.472 1.00 75.25 160 GLN A O 1
ATOM 1161 N N . ARG A 1 161 ? 9.343 -1.696 2.970 1.00 71.25 161 ARG A N 1
ATOM 1162 C CA . ARG A 1 161 ? 8.535 -2.584 3.809 1.00 71.25 161 ARG A CA 1
ATOM 1163 C C . ARG A 1 161 ? 9.298 -3.069 5.043 1.00 71.25 161 ARG A C 1
ATOM 1165 O O . ARG A 1 161 ? 8.692 -3.235 6.098 1.00 71.25 161 ARG A O 1
ATOM 1172 N N . LEU A 1 162 ? 10.604 -3.296 4.919 1.00 59.34 162 LEU A N 1
ATOM 1173 C CA . LEU A 1 162 ? 11.466 -3.668 6.041 1.00 59.34 162 LEU A CA 1
ATOM 1174 C C . LEU A 1 162 ? 11.651 -2.503 7.023 1.00 59.34 162 LEU A C 1
ATOM 1176 O O . LEU A 1 162 ? 11.547 -2.713 8.224 1.00 59.34 162 LEU A O 1
ATOM 1180 N N . LEU A 1 163 ? 11.854 -1.286 6.513 1.00 59.47 163 LEU A N 1
ATOM 1181 C CA . LEU A 1 163 ? 12.086 -0.079 7.317 1.00 59.47 163 LEU A CA 1
ATOM 1182 C C . LEU A 1 163 ? 10.797 0.508 7.918 1.00 59.47 163 LEU A C 1
ATOM 1184 O O . LEU A 1 163 ? 10.787 0.945 9.063 1.00 59.47 163 LEU A O 1
ATOM 1188 N N . GLY A 1 164 ? 9.685 0.486 7.181 1.00 50.62 164 GLY A N 1
ATOM 1189 C CA . GLY A 1 164 ? 8.377 0.951 7.660 1.00 50.62 164 GLY A CA 1
ATOM 1190 C C . GLY A 1 164 ? 7.757 0.037 8.720 1.00 50.62 164 GLY A C 1
ATOM 1191 O O . GLY A 1 164 ? 6.909 0.466 9.494 1.00 50.62 164 GLY A O 1
ATOM 1192 N N . SER A 1 165 ? 8.219 -1.212 8.807 1.00 49.75 165 SER A N 1
ATOM 1193 C CA . SER A 1 165 ? 7.782 -2.187 9.810 1.00 49.75 165 SER A CA 1
ATOM 1194 C C . SER A 1 165 ? 8.258 -1.862 11.241 1.00 49.75 165 SER A C 1
ATOM 1196 O O . SER A 1 165 ? 7.747 -2.467 12.187 1.00 49.75 165 SER A O 1
ATOM 1198 N N . ASP A 1 166 ? 9.196 -0.927 11.426 1.00 51.69 166 ASP A N 1
ATOM 1199 C CA . ASP A 1 166 ? 9.730 -0.554 12.749 1.00 51.69 166 ASP A CA 1
ATOM 1200 C C . ASP A 1 166 ? 9.076 0.708 13.351 1.00 51.69 166 ASP A C 1
ATOM 1202 O O . ASP A 1 166 ? 9.331 1.050 14.505 1.00 51.69 166 ASP A O 1
ATOM 1206 N N . GLY A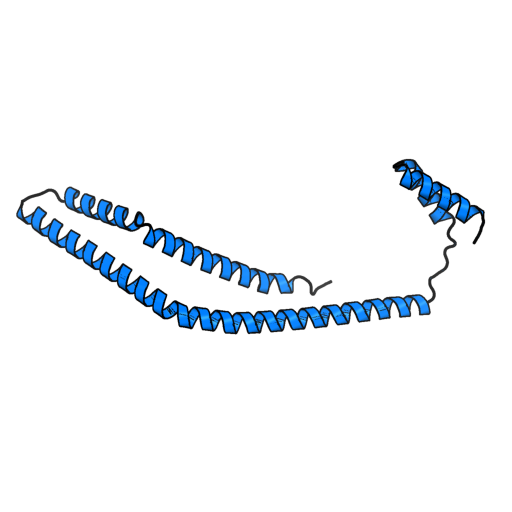 1 167 ? 8.166 1.367 12.620 1.00 50.03 167 GLY A N 1
ATOM 1207 C CA . GLY A 1 167 ? 7.494 2.598 13.063 1.00 50.03 167 GLY A CA 1
ATOM 1208 C C . GLY A 1 167 ? 6.359 2.426 14.085 1.00 50.03 167 GLY A C 1
ATOM 1209 O O . GLY A 1 167 ? 5.917 3.416 14.657 1.00 50.03 167 GLY A O 1
ATOM 1210 N N . GLU A 1 168 ? 5.887 1.202 14.353 1.00 47.28 168 GLU A N 1
ATOM 1211 C CA . GLU A 1 168 ? 4.701 0.958 15.205 1.00 47.28 168 GLU A CA 1
ATOM 1212 C C . GLU A 1 168 ? 5.021 0.396 16.609 1.00 47.28 168 GLU A C 1
ATOM 1214 O O . GLU A 1 168 ? 4.132 -0.109 17.285 1.00 47.28 168 GLU A O 1
ATOM 1219 N N . THR A 1 169 ? 6.277 0.440 17.081 1.00 43.44 169 THR A N 1
ATOM 1220 C CA . THR A 1 169 ? 6.665 -0.139 18.398 1.00 43.44 169 THR A CA 1
ATOM 1221 C C . THR A 1 169 ? 6.926 0.890 19.511 1.00 43.44 169 THR A C 1
ATOM 1223 O O . THR A 1 169 ? 7.333 0.518 20.606 1.00 43.44 169 THR A O 1
ATOM 1226 N N . PHE A 1 170 ? 6.621 2.174 19.311 1.00 42.97 170 PHE A N 1
ATOM 1227 C CA . PHE A 1 170 ? 6.668 3.151 20.409 1.00 42.97 170 PHE A CA 1
ATOM 1228 C C . PHE A 1 170 ? 5.411 4.019 20.464 1.00 42.97 170 PHE A C 1
ATOM 1230 O O . PHE A 1 170 ? 5.405 5.148 19.977 1.00 42.97 170 PHE A O 1
ATOM 1237 N N . LYS A 1 171 ? 4.359 3.489 21.094 1.00 36.84 171 LYS A N 1
ATOM 1238 C CA . LYS A 1 171 ? 3.400 4.250 21.903 1.00 36.84 171 LYS A CA 1
ATOM 1239 C C . LYS A 1 171 ? 2.679 3.330 22.878 1.00 36.84 171 LYS A C 1
ATOM 1241 O O . LYS A 1 171 ? 2.338 2.202 22.465 1.00 36.84 171 LYS A O 1
#